Protein AF-A0A1A3HWV5-F1 (afdb_monomer_lite)

Sequence (90 aa):
MNFSGFNSSPGANQVEVRVGDSPTEIFSGSTPTVVAHNDPGNAPTSLLQPYGGYILPGSTLNDLNLFVSQWNTTLNVPYDVQQVHVNPGQ

Radius of gyration: 13.29 Å; chains: 1; bounding box: 31×23×35 Å

Foldseek 3Di:
DKDWDWDDPVVQQFTWIFIDPDPVCSVVDDDTDTQAGQAPDDPNRHAHSKDDKDFDPPADLQWTWIKIKHDHVVVRDDIDIDITIDNRVD

Secondary structure (DSSP, 8-state):
--EEEEE--TT--EEEEEEESSTTTTTTSSPPEEEEEESSS-STTEESSEEEEEEPTT-BTTBEEEEEEE--TTTTPPPEEEEEEE-TT-

pLDDT: mean 82.68, std 13.02, range [44.66, 94.31]

Structure (mmCIF, N/CA/C/O backbone):
data_AF-A0A1A3HWV5-F1
#
_entry.id   AF-A0A1A3HWV5-F1
#
loop_
_atom_site.group_PDB
_atom_site.id
_atom_site.type_symbol
_atom_site.label_atom_id
_atom_site.label_alt_id
_atom_site.label_comp_id
_atom_site.label_asym_id
_atom_site.label_entity_id
_atom_site.label_seq_id
_atom_site.pdbx_PDB_ins_code
_atom_site.Cartn_x
_atom_site.Cartn_y
_atom_site.Cartn_z
_atom_site.occupancy
_atom_site.B_iso_or_equiv
_atom_site.auth_seq_id
_atom_site.auth_comp_id
_atom_site.auth_asym_id
_atom_site.auth_atom_id
_atom_site.pdbx_PDB_model_num
ATOM 1 N N . MET A 1 1 ? -16.566 3.009 13.555 1.00 44.66 1 MET A N 1
ATOM 2 C CA . MET A 1 1 ? -16.276 3.014 12.105 1.00 44.66 1 MET A CA 1
ATOM 3 C C . MET A 1 1 ? -14.775 3.114 12.008 1.00 44.66 1 MET A C 1
ATOM 5 O O . MET A 1 1 ? -14.245 4.063 12.561 1.00 44.66 1 MET A O 1
ATOM 9 N N . ASN A 1 2 ? -14.109 2.132 11.412 1.00 45.97 2 ASN A N 1
ATOM 10 C CA . ASN A 1 2 ? -12.651 2.115 11.354 1.00 45.97 2 ASN A CA 1
ATOM 11 C C . ASN A 1 2 ? -12.207 2.687 10.012 1.00 45.97 2 ASN A C 1
ATOM 13 O O . ASN A 1 2 ? -12.820 2.404 8.982 1.00 45.97 2 ASN A O 1
ATOM 17 N N . PHE A 1 3 ? -11.167 3.512 10.044 1.00 47.66 3 PHE A N 1
ATOM 18 C CA . PHE A 1 3 ? -10.664 4.226 8.875 1.00 47.66 3 PHE A CA 1
ATOM 19 C C . PHE A 1 3 ? -9.318 3.647 8.440 1.00 47.66 3 PHE A C 1
ATOM 21 O O . PHE A 1 3 ? -8.503 3.282 9.287 1.00 47.66 3 PHE A O 1
ATOM 28 N N . SER A 1 4 ? -9.092 3.5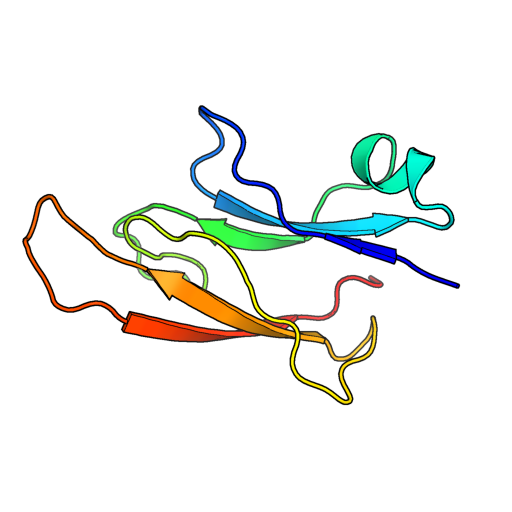83 7.125 1.00 56.00 4 SER A N 1
ATOM 29 C CA . SER A 1 4 ? -7.843 3.117 6.513 1.00 56.00 4 SER A CA 1
ATOM 30 C C . SER A 1 4 ? -7.327 4.113 5.477 1.00 56.00 4 SER A C 1
ATOM 32 O O . SER A 1 4 ? -8.120 4.679 4.723 1.00 56.00 4 SER A O 1
ATOM 34 N N . GLY A 1 5 ? -6.008 4.298 5.401 1.00 57.47 5 GLY A N 1
ATOM 35 C CA . GLY A 1 5 ? -5.366 5.201 4.444 1.00 57.47 5 GLY A CA 1
ATOM 36 C C . GLY A 1 5 ? -3.940 4.777 4.096 1.00 57.47 5 GLY A C 1
ATOM 37 O O . GLY A 1 5 ? -3.334 3.994 4.828 1.00 57.47 5 GLY A O 1
ATOM 38 N N . PHE A 1 6 ? -3.432 5.309 2.982 1.00 61.97 6 PHE A N 1
ATOM 39 C CA . PHE A 1 6 ? -2.079 5.068 2.478 1.00 61.97 6 PHE A CA 1
ATOM 40 C C . PHE A 1 6 ? -1.181 6.275 2.726 1.00 61.97 6 PHE A C 1
ATOM 42 O O . PHE A 1 6 ? -1.621 7.418 2.599 1.00 61.97 6 PHE A O 1
ATOM 49 N N . ASN A 1 7 ? 0.089 6.021 3.023 1.00 59.44 7 ASN A N 1
ATOM 50 C CA . ASN A 1 7 ? 1.119 7.048 3.093 1.00 59.44 7 ASN A CA 1
ATOM 51 C C . ASN A 1 7 ? 2.350 6.618 2.286 1.00 59.44 7 ASN A C 1
ATOM 53 O O . ASN A 1 7 ? 2.687 5.439 2.252 1.00 59.44 7 ASN A O 1
ATOM 57 N N . SER A 1 8 ? 3.008 7.598 1.671 1.00 55.19 8 SER A N 1
ATOM 58 C CA . SER A 1 8 ? 4.346 7.511 1.090 1.00 55.19 8 SER A CA 1
ATOM 59 C C . SER A 1 8 ? 5.145 8.666 1.694 1.00 55.19 8 SER A C 1
ATOM 61 O O . SER A 1 8 ? 5.252 9.737 1.090 1.00 55.19 8 SER A O 1
ATOM 63 N N . SER A 1 9 ? 5.650 8.501 2.920 1.00 52.81 9 SER A N 1
ATOM 64 C CA . SER A 1 9 ? 6.483 9.539 3.538 1.00 52.81 9 SER A CA 1
ATOM 65 C C . SER A 1 9 ? 7.795 9.672 2.755 1.00 52.81 9 SER A C 1
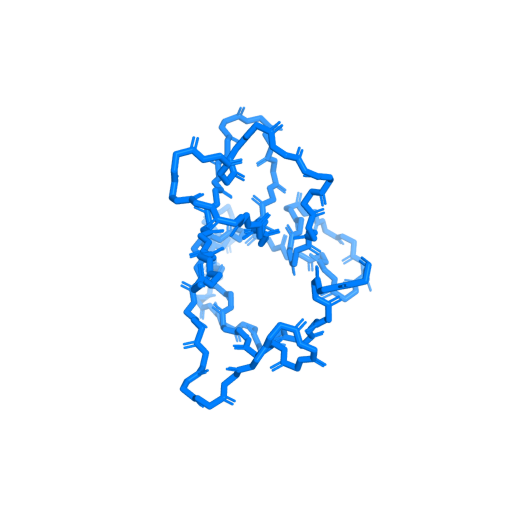ATOM 67 O O . SER A 1 9 ? 8.443 8.659 2.496 1.00 52.81 9 SER A O 1
ATOM 69 N N . PRO A 1 10 ? 8.264 10.887 2.430 1.00 45.44 10 PRO A N 1
ATOM 70 C CA . PRO A 1 10 ? 9.612 11.081 1.904 1.00 45.44 10 PRO A CA 1
ATOM 71 C C . PRO A 1 10 ? 10.650 10.439 2.842 1.00 45.44 10 PRO A C 1
ATOM 73 O O . PRO A 1 10 ? 10.714 10.776 4.022 1.00 45.44 10 PRO A O 1
ATOM 76 N N . GLY A 1 11 ? 11.426 9.475 2.336 1.00 50.59 11 GLY A N 1
ATOM 77 C CA . GLY A 1 11 ? 12.389 8.686 3.118 1.00 50.59 11 GLY A CA 1
ATOM 78 C C . GLY A 1 11 ? 11.845 7.368 3.690 1.00 50.59 11 GLY A C 1
ATOM 79 O O . GLY A 1 11 ? 12.633 6.457 3.933 1.00 50.59 11 GLY A O 1
ATOM 80 N N . ALA A 1 12 ? 10.522 7.214 3.822 1.00 60.19 12 ALA A N 1
ATOM 81 C CA . ALA A 1 12 ? 9.884 5.916 4.026 1.00 60.19 12 ALA A CA 1
ATOM 82 C C . ALA A 1 12 ? 9.518 5.363 2.648 1.00 60.19 12 ALA A C 1
ATOM 84 O O . ALA A 1 12 ? 8.475 5.644 2.068 1.00 60.19 12 ALA A O 1
ATOM 85 N N . ASN A 1 13 ? 10.461 4.614 2.106 1.00 78.75 13 ASN A N 1
ATOM 86 C CA . ASN A 1 13 ? 10.408 3.908 0.840 1.00 78.75 13 ASN A CA 1
ATOM 87 C C . ASN A 1 13 ? 9.370 2.767 0.885 1.00 78.75 13 ASN A C 1
ATOM 89 O O . ASN A 1 13 ? 9.737 1.615 0.715 1.00 78.75 13 ASN A O 1
ATOM 93 N N . GLN A 1 14 ? 8.104 3.040 1.210 1.00 87.56 14 GLN A N 1
ATOM 94 C CA . GLN A 1 14 ? 7.097 2.009 1.464 1.00 87.56 14 GLN A CA 1
ATOM 95 C C . GLN A 1 14 ? 5.655 2.510 1.339 1.00 87.56 14 GLN A C 1
ATOM 97 O O . GLN A 1 14 ? 5.383 3.700 1.477 1.00 87.56 14 GLN A O 1
ATOM 102 N N . VAL A 1 15 ? 4.735 1.569 1.124 1.00 88.56 15 VAL A N 1
ATOM 103 C CA . VAL A 1 15 ? 3.285 1.764 1.200 1.00 88.56 15 VAL A CA 1
ATOM 104 C C . VAL A 1 15 ? 2.776 1.107 2.475 1.00 88.56 15 VAL A C 1
ATOM 106 O O . VAL A 1 15 ? 3.035 -0.067 2.741 1.00 88.56 15 VAL A O 1
ATOM 109 N N . GLU A 1 16 ? 2.026 1.874 3.257 1.00 89.00 16 GLU A N 1
ATOM 110 C CA . GLU A 1 16 ? 1.500 1.463 4.556 1.00 89.00 16 GLU A CA 1
ATOM 111 C C . GLU A 1 16 ? -0.022 1.426 4.559 1.00 89.00 16 GLU A C 1
ATOM 113 O O . GLU A 1 16 ? -0.672 2.291 3.975 1.00 89.00 16 GLU A O 1
ATOM 118 N N . VAL A 1 17 ? -0.572 0.475 5.308 1.00 88.50 17 VAL A N 1
ATOM 119 C CA . VAL A 1 17 ? -1.950 0.499 5.787 1.00 88.50 17 VAL A CA 1
ATOM 120 C C . VAL A 1 17 ? -1.929 0.884 7.259 1.00 88.50 17 VAL A C 1
ATOM 122 O O . VAL A 1 17 ? -1.230 0.280 8.075 1.00 88.50 17 VAL A O 1
ATOM 125 N N . ARG A 1 18 ? -2.724 1.894 7.599 1.00 88.38 18 ARG A N 1
ATOM 126 C CA . ARG A 1 18 ? -2.939 2.348 8.975 1.00 88.38 18 ARG A CA 1
ATOM 127 C C . ARG A 1 18 ? -4.397 2.179 9.347 1.00 88.38 18 ARG A C 1
ATOM 129 O O . ARG A 1 18 ? -5.265 2.385 8.504 1.00 88.38 18 ARG A O 1
ATOM 136 N N . VAL A 1 19 ? -4.645 1.822 10.599 1.00 87.00 19 VAL A N 1
ATOM 137 C CA . VAL A 1 19 ? -5.985 1.637 11.155 1.00 87.00 19 VAL A CA 1
ATOM 138 C C . VAL A 1 19 ? -6.099 2.503 12.400 1.00 87.00 19 VAL A C 1
ATOM 140 O O . VAL A 1 19 ? -5.187 2.536 13.222 1.00 87.00 19 VAL A O 1
ATOM 143 N N . GLY A 1 20 ? -7.216 3.211 12.528 1.00 87.50 20 GLY A N 1
ATOM 144 C CA . GLY A 1 20 ? -7.540 3.993 13.715 1.00 87.50 20 GLY A CA 1
ATOM 145 C C . GLY A 1 20 ? -9.041 4.025 13.976 1.00 87.50 20 GLY A C 1
ATOM 146 O O . GLY A 1 20 ? -9.850 3.780 13.070 1.00 87.50 20 GLY A O 1
ATOM 147 N N . ASP A 1 21 ? -9.395 4.348 15.217 1.00 87.44 21 ASP A N 1
ATOM 148 C CA . ASP A 1 21 ? -10.787 4.455 15.668 1.00 87.44 21 ASP A CA 1
ATOM 149 C C . ASP A 1 21 ? -11.452 5.761 15.208 1.00 87.44 21 ASP A C 1
ATOM 151 O O . ASP A 1 21 ? -12.678 5.835 15.080 1.00 87.44 21 ASP A O 1
ATOM 155 N N . SER A 1 22 ? -10.648 6.781 14.892 1.00 86.25 22 SER A N 1
ATOM 156 C CA . SER A 1 22 ? -11.101 8.040 14.307 1.00 86.25 22 SER A CA 1
ATOM 157 C C . SER A 1 22 ? -10.179 8.511 13.168 1.00 86.25 22 SER A C 1
ATOM 159 O O . SER A 1 22 ? -8.987 8.183 13.155 1.00 86.25 22 SER A O 1
ATOM 161 N N . PRO A 1 23 ? -10.685 9.309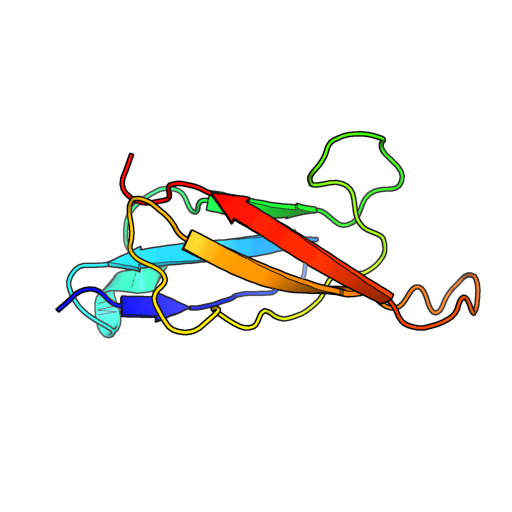 12.202 1.00 83.75 23 PRO A N 1
ATOM 162 C CA . PRO A 1 23 ? -9.876 9.792 11.078 1.00 83.75 23 PRO A CA 1
ATOM 163 C C . PRO A 1 23 ? -8.678 10.639 11.514 1.00 83.75 23 PRO A C 1
ATOM 165 O O . PRO A 1 23 ? -7.656 10.667 10.836 1.00 83.75 23 PRO A O 1
ATOM 168 N N . THR A 1 24 ? -8.804 11.337 12.643 1.00 87.62 24 THR A N 1
ATOM 169 C CA . THR A 1 24 ? -7.760 12.210 13.189 1.00 87.62 24 THR A CA 1
ATOM 170 C C . THR A 1 24 ? -6.661 11.445 13.918 1.00 87.62 24 THR A C 1
ATOM 172 O O . THR A 1 24 ? -5.589 12.001 14.127 1.00 87.62 24 THR A O 1
ATOM 175 N N . GLU A 1 25 ? -6.897 10.182 14.280 1.00 85.00 25 GLU A N 1
ATOM 176 C CA . GLU A 1 25 ? -5.957 9.374 15.066 1.00 85.00 25 GLU A CA 1
ATOM 177 C C . GLU A 1 25 ? -5.187 8.337 14.232 1.00 85.00 25 GLU A C 1
ATOM 179 O O . GLU A 1 25 ? -4.274 7.682 14.733 1.00 85.00 25 GLU A O 1
ATOM 184 N N . ILE A 1 26 ? -5.498 8.203 12.938 1.00 82.88 26 ILE A N 1
ATOM 185 C CA . ILE A 1 26 ? -4.912 7.180 12.051 1.00 82.88 26 ILE A CA 1
ATOM 186 C C . ILE A 1 26 ? -3.378 7.280 11.910 1.00 82.88 26 ILE A C 1
ATOM 188 O O . ILE A 1 26 ? -2.708 6.303 11.574 1.00 82.88 26 ILE A O 1
ATOM 192 N N . PHE A 1 27 ? -2.801 8.450 12.199 1.00 82.56 27 PHE A N 1
ATOM 193 C CA . PHE A 1 27 ? -1.352 8.676 12.193 1.00 82.56 27 PHE A CA 1
ATOM 194 C C . PHE A 1 27 ? -0.729 8.787 13.592 1.00 82.56 27 PHE A C 1
ATOM 196 O O . PHE A 1 27 ? 0.494 8.818 13.694 1.00 82.56 27 PHE A O 1
ATOM 203 N N . SER A 1 28 ? -1.535 8.833 14.656 1.00 81.75 28 SER A N 1
ATOM 204 C CA . SER A 1 28 ? -1.066 8.910 16.049 1.00 81.75 28 SER A CA 1
ATOM 205 C C . SER A 1 28 ? -1.082 7.563 16.778 1.00 81.75 28 SER A C 1
ATOM 207 O O . SER A 1 28 ? -0.639 7.493 17.921 1.00 81.75 28 SER A O 1
ATOM 209 N N . GLY A 1 29 ? -1.630 6.521 16.145 1.00 69.06 29 GLY A N 1
ATOM 210 C CA . GLY A 1 29 ? -1.813 5.189 16.719 1.00 69.06 29 GLY A CA 1
ATOM 211 C C . GLY A 1 29 ? -0.701 4.177 16.409 1.00 69.06 29 GLY A C 1
ATOM 212 O O . GLY A 1 29 ? 0.477 4.515 16.299 1.00 69.06 29 GLY A O 1
ATOM 213 N N . SER A 1 30 ? -1.124 2.915 16.309 1.00 71.00 30 SER A N 1
ATOM 214 C CA . SER A 1 30 ? -0.345 1.675 16.193 1.00 71.00 30 SER A CA 1
ATOM 215 C C . SER A 1 30 ? 0.688 1.644 15.059 1.00 71.00 30 SER A C 1
ATOM 217 O O . SER A 1 30 ? 0.617 2.400 14.088 1.00 71.00 30 SER A O 1
ATOM 219 N N . THR A 1 31 ? 1.631 0.699 15.154 1.00 83.81 31 THR A N 1
ATOM 220 C CA . THR A 1 31 ? 2.564 0.370 14.067 1.00 83.81 31 THR A CA 1
ATOM 221 C C . THR A 1 31 ? 1.786 0.037 12.786 1.00 83.81 31 THR A C 1
ATOM 223 O O . THR A 1 31 ? 0.894 -0.809 12.834 1.00 83.81 31 THR A O 1
ATOM 226 N N . PRO A 1 32 ? 2.088 0.682 11.644 1.00 87.06 32 PRO A N 1
ATOM 227 C CA . PRO A 1 32 ? 1.405 0.397 10.387 1.00 87.06 32 PRO A CA 1
ATOM 228 C C . PRO A 1 32 ? 1.712 -1.017 9.888 1.00 87.06 32 PRO A C 1
ATOM 230 O O . PRO A 1 32 ? 2.813 -1.534 10.085 1.00 87.06 32 PRO A O 1
ATOM 233 N N . THR A 1 33 ? 0.779 -1.601 9.138 1.00 89.31 33 THR A N 1
ATOM 234 C CA . THR A 1 33 ? 1.076 -2.767 8.304 1.00 89.31 33 THR A CA 1
ATOM 235 C C . THR A 1 33 ? 1.757 -2.282 7.032 1.00 89.31 33 THR A C 1
ATOM 237 O O . THR A 1 33 ? 1.156 -1.547 6.247 1.00 89.31 33 THR A O 1
ATOM 240 N N . VAL A 1 34 ? 3.006 -2.685 6.805 1.00 89.25 34 VAL A N 1
ATOM 241 C CA . VAL A 1 34 ? 3.687 -2.363 5.549 1.00 89.25 34 VAL A CA 1
ATOM 242 C C . VAL A 1 34 ? 3.289 -3.372 4.481 1.00 89.25 34 VAL A C 1
ATOM 244 O O . VAL A 1 34 ? 3.485 -4.573 4.653 1.00 89.25 34 VAL A O 1
ATOM 247 N N . VAL A 1 35 ? 2.714 -2.881 3.386 1.00 91.00 35 VAL A N 1
ATOM 248 C CA . VAL A 1 35 ? 2.203 -3.716 2.287 1.00 91.00 35 VAL A CA 1
ATOM 249 C C . VAL A 1 35 ? 3.120 -3.715 1.068 1.00 91.00 35 VAL A C 1
ATOM 251 O O . VAL A 1 35 ? 3.019 -4.609 0.236 1.00 91.00 35 VAL A O 1
ATOM 254 N N . ALA A 1 36 ? 4.036 -2.750 0.977 1.00 91.38 36 ALA A N 1
ATOM 255 C CA . ALA A 1 36 ? 5.125 -2.763 0.010 1.00 91.38 36 ALA A CA 1
ATOM 256 C C . ALA A 1 36 ? 6.313 -1.937 0.510 1.00 91.38 36 ALA A C 1
ATOM 258 O O . ALA A 1 36 ? 6.107 -0.888 1.111 1.00 91.38 36 ALA A O 1
ATOM 259 N N . HIS A 1 37 ? 7.532 -2.362 0.203 1.00 89.56 37 HIS A N 1
ATOM 260 C CA . HIS A 1 37 ? 8.783 -1.640 0.402 1.00 89.56 37 HIS A CA 1
ATOM 261 C C . HIS A 1 37 ? 9.479 -1.452 -0.949 1.00 89.56 37 HIS A C 1
ATOM 263 O O . HIS A 1 37 ? 9.409 -2.314 -1.816 1.00 89.56 37 HIS A O 1
ATOM 269 N N . ASN A 1 38 ? 10.123 -0.302 -1.138 1.00 88.75 38 ASN A N 1
ATOM 270 C CA . ASN A 1 38 ? 10.915 0.021 -2.313 1.00 88.75 38 ASN A CA 1
ATOM 271 C C . ASN A 1 38 ? 12.305 -0.605 -2.183 1.00 88.75 38 ASN A C 1
ATOM 273 O O . ASN A 1 38 ? 13.240 0.047 -1.706 1.00 88.75 38 ASN A O 1
ATOM 277 N N . ASP A 1 39 ? 12.435 -1.859 -2.592 1.00 87.56 39 ASP A N 1
ATOM 278 C CA . ASP A 1 39 ? 13.697 -2.585 -2.561 1.00 87.56 39 ASP A CA 1
ATOM 279 C C . ASP A 1 39 ? 13.746 -3.684 -3.638 1.00 87.56 39 ASP A C 1
ATOM 281 O O . ASP A 1 39 ? 12.709 -4.194 -4.061 1.00 87.56 39 ASP A O 1
ATOM 285 N N . PRO A 1 40 ? 14.948 -4.058 -4.114 1.00 85.44 40 PRO A N 1
ATOM 286 C CA . PRO A 1 40 ? 15.121 -5.103 -5.123 1.00 85.44 40 PRO A CA 1
ATOM 287 C C . PRO A 1 40 ? 15.097 -6.521 -4.527 1.00 85.44 40 PRO A C 1
ATOM 289 O O . PRO A 1 40 ? 15.584 -7.456 -5.165 1.00 85.44 40 PRO A O 1
ATOM 292 N N . GLY A 1 41 ? 14.640 -6.681 -3.284 1.00 87.44 41 GLY A N 1
ATOM 293 C CA . GLY A 1 41 ? 14.585 -7.958 -2.596 1.00 87.44 41 GLY A CA 1
ATOM 294 C C . GLY A 1 41 ? 13.566 -8.918 -3.205 1.00 87.44 41 GLY A C 1
ATOM 295 O O . GLY A 1 41 ? 12.947 -8.673 -4.237 1.00 87.44 41 GLY A O 1
ATOM 296 N N . ASN A 1 42 ? 13.415 -10.060 -2.547 1.00 86.31 42 ASN A N 1
ATOM 297 C CA . ASN A 1 42 ? 12.508 -11.131 -2.950 1.00 86.31 42 ASN A CA 1
ATOM 298 C C . ASN A 1 42 ? 11.418 -11.400 -1.905 1.00 86.31 42 ASN A C 1
ATOM 300 O O . ASN A 1 42 ? 10.753 -12.436 -1.969 1.00 86.31 42 ASN A O 1
ATOM 304 N N . ALA A 1 43 ? 11.260 -10.510 -0.922 1.00 87.94 43 ALA A N 1
ATOM 305 C CA . ALA A 1 43 ? 10.147 -10.615 0.002 1.00 87.94 43 ALA A CA 1
ATOM 306 C C . ALA A 1 43 ? 8.838 -10.353 -0.763 1.00 87.94 43 ALA A C 1
ATOM 308 O O . ALA A 1 43 ? 8.841 -9.587 -1.726 1.00 87.94 43 ALA A O 1
ATOM 309 N N . PRO A 1 44 ? 7.699 -10.913 -0.324 1.00 84.81 44 PRO A N 1
ATOM 310 C CA . PRO A 1 44 ? 6.402 -10.615 -0.936 1.00 84.81 44 PRO A CA 1
ATOM 311 C C . PRO A 1 44 ? 6.053 -9.119 -0.972 1.00 84.81 44 PRO A C 1
ATOM 313 O O . PRO A 1 44 ? 5.231 -8.700 -1.778 1.00 84.81 44 PRO A O 1
ATOM 316 N N . THR A 1 45 ? 6.667 -8.317 -0.099 1.00 87.69 45 THR A N 1
ATOM 317 C CA . THR A 1 45 ? 6.495 -6.864 -0.027 1.00 87.69 45 THR A CA 1
ATOM 318 C C . THR A 1 45 ? 7.549 -6.078 -0.815 1.00 87.69 45 THR A C 1
ATOM 320 O O . THR A 1 45 ? 7.407 -4.866 -0.922 1.00 87.69 45 THR A O 1
ATOM 323 N N . SER A 1 46 ? 8.583 -6.710 -1.378 1.00 89.81 46 SER A N 1
ATOM 324 C CA . SER A 1 46 ? 9.637 -6.032 -2.147 1.00 89.81 46 SER A CA 1
ATOM 325 C C . SER A 1 46 ? 9.121 -5.630 -3.532 1.00 89.81 46 SER A C 1
ATOM 327 O O . SER A 1 46 ? 8.965 -6.478 -4.409 1.00 89.81 46 SER A O 1
ATOM 329 N N . LEU A 1 47 ? 8.866 -4.337 -3.739 1.00 89.25 47 LEU A N 1
ATOM 330 C CA . LEU A 1 47 ? 8.436 -3.743 -5.010 1.00 89.25 47 LEU A CA 1
ATOM 331 C C 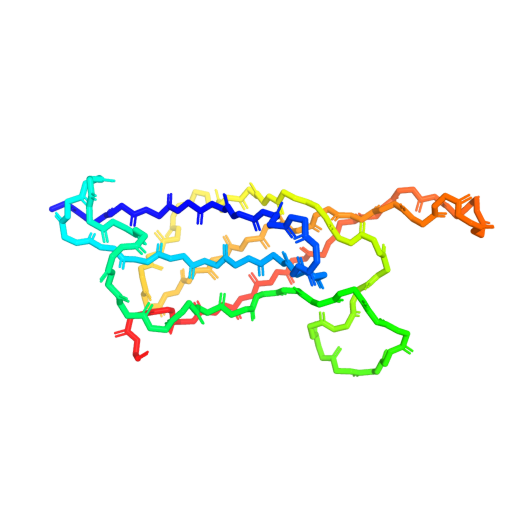. LEU A 1 47 ? 9.398 -2.632 -5.433 1.00 89.25 47 LEU A C 1
ATOM 333 O O . LEU A 1 47 ? 10.088 -2.047 -4.608 1.00 89.25 47 LEU A O 1
ATOM 337 N N . LEU A 1 48 ? 9.437 -2.284 -6.720 1.00 88.19 48 LEU A N 1
ATOM 338 C CA . LEU A 1 48 ? 10.309 -1.206 -7.202 1.00 88.19 48 LEU A CA 1
ATOM 339 C C . LEU A 1 48 ? 9.509 0.066 -7.447 1.00 88.19 48 LEU A C 1
ATOM 341 O O . LEU A 1 48 ? 8.676 0.125 -8.346 1.00 88.19 48 LEU A O 1
ATOM 345 N N . GLN A 1 49 ? 9.817 1.104 -6.673 1.00 88.19 49 GLN A N 1
ATOM 346 C CA . GLN A 1 49 ? 9.093 2.375 -6.655 1.00 88.19 49 GLN A CA 1
ATOM 347 C C . GLN A 1 49 ? 7.570 2.170 -6.488 1.00 88.19 49 GLN A C 1
ATOM 349 O O . GLN A 1 49 ? 6.800 2.619 -7.342 1.00 88.19 49 GLN A O 1
ATOM 354 N N . PRO A 1 50 ? 7.115 1.470 -5.423 1.00 89.31 50 PRO A N 1
ATOM 355 C CA . PRO A 1 50 ? 5.695 1.310 -5.155 1.00 89.31 50 PRO A CA 1
ATOM 356 C C . PRO A 1 50 ? 5.058 2.651 -4.792 1.00 89.31 50 PRO A C 1
ATOM 358 O O . PRO A 1 50 ? 5.663 3.481 -4.109 1.00 89.31 50 PRO A O 1
ATOM 361 N N . TYR A 1 51 ? 3.815 2.850 -5.214 1.00 85.06 51 TYR A N 1
ATOM 362 C CA . TYR A 1 51 ? 3.025 4.012 -4.841 1.00 85.06 51 TYR A CA 1
ATOM 363 C C . TYR A 1 51 ? 1.531 3.705 -4.796 1.00 85.06 51 TYR A C 1
ATOM 365 O O . TYR A 1 51 ? 0.987 2.942 -5.595 1.00 85.06 51 TYR A O 1
ATOM 373 N N . GLY A 1 52 ? 0.860 4.382 -3.864 1.00 79.31 52 GLY A N 1
ATOM 374 C CA . GLY A 1 52 ? -0.586 4.329 -3.704 1.00 79.31 52 GLY A CA 1
ATOM 375 C C . GLY A 1 52 ? -1.123 2.954 -3.312 1.00 79.31 52 GLY A C 1
ATOM 376 O O . GLY A 1 52 ? -0.392 1.993 -3.081 1.00 79.31 52 GLY A O 1
ATOM 377 N N . GLY A 1 53 ? -2.445 2.883 -3.240 1.00 85.81 53 GLY A N 1
ATOM 378 C CA . GLY A 1 53 ? -3.158 1.634 -3.076 1.00 85.81 53 GLY A CA 1
ATOM 379 C C . GLY A 1 53 ? -4.647 1.807 -3.350 1.00 85.81 53 GLY A C 1
ATOM 380 O O . GLY A 1 53 ? -5.204 2.890 -3.159 1.00 85.81 53 GLY A O 1
ATOM 381 N N . TYR A 1 54 ? -5.293 0.742 -3.811 1.00 90.50 54 TYR A N 1
ATOM 382 C CA . TYR A 1 54 ? -6.745 0.657 -3.935 1.00 90.50 54 TYR A CA 1
ATOM 383 C C . TYR A 1 54 ? -7.248 -0.502 -3.086 1.00 90.50 54 TYR A C 1
ATOM 385 O O . TYR A 1 54 ? -6.833 -1.640 -3.291 1.00 90.50 54 TYR A O 1
ATOM 393 N N . ILE A 1 55 ? -8.135 -0.215 -2.136 1.00 92.44 55 ILE A N 1
ATOM 394 C CA . ILE A 1 55 ? -8.771 -1.246 -1.313 1.00 92.44 55 ILE A CA 1
ATOM 395 C C . ILE A 1 55 ? -9.892 -1.882 -2.127 1.00 92.44 55 ILE A C 1
ATOM 397 O O . ILE A 1 55 ? -10.813 -1.193 -2.571 1.00 92.44 55 ILE A O 1
ATOM 401 N N . LEU A 1 56 ? -9.820 -3.198 -2.309 1.00 94.25 56 LEU A N 1
ATOM 402 C CA . LEU A 1 56 ? -10.817 -3.950 -3.053 1.00 94.25 56 LEU A CA 1
ATOM 403 C C . LEU A 1 56 ? -12.167 -3.923 -2.306 1.00 94.25 56 LEU A C 1
ATOM 405 O O . LEU A 1 56 ? -12.196 -4.210 -1.101 1.00 94.25 56 LEU A O 1
ATOM 409 N N . PRO A 1 57 ? -13.291 -3.625 -2.989 1.00 94.19 57 PRO A N 1
ATOM 410 C CA . PRO A 1 57 ? -14.620 -3.714 -2.397 1.00 94.19 57 PRO A CA 1
ATOM 411 C C . PRO A 1 57 ? -14.875 -5.087 -1.769 1.00 94.19 57 PRO A C 1
ATOM 413 O O . PRO A 1 57 ? -14.548 -6.116 -2.353 1.00 94.19 57 PRO A O 1
ATOM 416 N N . GLY A 1 58 ? -15.475 -5.093 -0.578 1.00 94.31 58 GLY A N 1
ATOM 417 C CA . GLY A 1 58 ? -15.713 -6.313 0.203 1.00 94.31 58 GLY A CA 1
ATOM 418 C C . GLY A 1 58 ? -14.602 -6.665 1.197 1.00 94.31 58 GLY A C 1
ATOM 419 O O . GLY A 1 58 ? -14.814 -7.537 2.032 1.00 94.31 58 GLY A O 1
ATOM 420 N N . SER A 1 59 ? -13.463 -5.964 1.165 1.00 93.69 59 SER A N 1
ATOM 421 C CA . SER A 1 59 ? -12.404 -6.122 2.167 1.00 93.69 59 SER A CA 1
ATOM 422 C C . SER A 1 59 ? -12.867 -5.771 3.584 1.00 93.69 59 SER A C 1
ATOM 424 O O . SER A 1 59 ? -13.711 -4.895 3.788 1.00 93.69 59 SER A O 1
ATOM 426 N N . THR A 1 60 ? -12.240 -6.399 4.577 1.00 92.50 60 THR A N 1
ATOM 427 C CA . THR A 1 60 ? -12.415 -6.088 6.004 1.00 92.50 60 THR A CA 1
ATOM 428 C C . THR A 1 60 ? -11.056 -5.880 6.676 1.00 92.50 60 THR A C 1
ATOM 430 O O . THR A 1 60 ? -10.019 -6.136 6.074 1.00 92.50 60 THR A O 1
ATOM 433 N N . LEU A 1 61 ? -11.021 -5.453 7.944 1.00 89.69 61 LEU A N 1
ATOM 434 C CA . LEU A 1 61 ? -9.753 -5.352 8.688 1.00 89.69 61 LEU A CA 1
ATOM 435 C C . LEU A 1 61 ? -9.086 -6.710 8.975 1.00 89.69 61 LEU A C 1
ATOM 437 O O . LEU A 1 61 ? -7.898 -6.746 9.277 1.00 89.69 61 LEU A O 1
ATOM 441 N N . ASN A 1 62 ? -9.835 -7.812 8.881 1.00 91.44 62 ASN A N 1
ATOM 442 C CA . ASN A 1 62 ? -9.319 -9.174 9.055 1.00 91.44 62 ASN A CA 1
ATOM 443 C C . ASN A 1 62 ? -9.058 -9.881 7.717 1.00 91.44 62 ASN A C 1
ATOM 445 O O . ASN A 1 62 ? -8.716 -11.057 7.724 1.00 91.44 62 ASN A O 1
ATOM 449 N N . ASP A 1 63 ? -9.324 -9.205 6.599 1.00 92.31 63 ASP A N 1
ATOM 450 C CA . ASP A 1 63 ? -9.224 -9.736 5.240 1.00 92.31 63 ASP A CA 1
ATOM 451 C C . ASP A 1 63 ? -9.131 -8.549 4.270 1.00 92.31 63 ASP A C 1
ATOM 453 O O . ASP A 1 63 ? -10.100 -8.178 3.593 1.00 92.31 63 ASP A O 1
ATOM 457 N N . LEU A 1 64 ? -7.994 -7.851 4.307 1.00 92.38 64 LEU A N 1
ATOM 458 C CA . LEU A 1 64 ? -7.785 -6.647 3.517 1.00 92.38 64 LEU A CA 1
ATOM 459 C C . LEU A 1 64 ? -7.098 -7.007 2.203 1.00 92.38 64 LEU A C 1
ATOM 461 O O . LEU A 1 64 ? -5.935 -7.408 2.185 1.00 92.38 64 LEU A O 1
ATOM 465 N N . ASN A 1 65 ? -7.822 -6.825 1.101 1.00 93.75 65 ASN A N 1
ATOM 466 C CA . ASN A 1 65 ? -7.328 -7.039 -0.251 1.00 93.75 65 ASN A CA 1
ATOM 467 C C . ASN A 1 65 ? -7.038 -5.681 -0.891 1.00 93.75 65 ASN A C 1
ATOM 469 O O . ASN A 1 65 ? -7.910 -4.811 -0.950 1.00 93.75 65 ASN A O 1
ATOM 473 N N . LEU A 1 66 ? -5.809 -5.486 -1.359 1.00 91.50 66 LEU A N 1
ATOM 474 C CA . LEU A 1 66 ? -5.343 -4.216 -1.904 1.00 91.50 66 LEU A CA 1
ATOM 475 C C . LEU A 1 66 ? -4.664 -4.421 -3.249 1.00 91.50 66 LEU A C 1
ATOM 477 O O . LEU A 1 66 ? -3.978 -5.414 -3.452 1.00 91.50 66 LEU A O 1
ATOM 481 N N . PHE A 1 67 ? -4.777 -3.439 -4.131 1.00 92.88 67 PHE A N 1
ATOM 482 C CA . PHE A 1 67 ? -3.896 -3.310 -5.284 1.00 92.88 67 PHE A CA 1
ATOM 483 C C . PHE A 1 67 ? -2.857 -2.231 -5.006 1.00 92.88 67 PHE A C 1
ATOM 485 O O . PHE A 1 67 ? -3.233 -1.089 -4.744 1.00 92.88 67 PHE A O 1
ATOM 492 N N . VAL A 1 68 ? -1.574 -2.578 -5.077 1.00 91.94 68 VAL A N 1
ATOM 493 C CA . VAL A 1 68 ? -0.445 -1.647 -4.950 1.00 91.94 68 VAL A CA 1
ATOM 494 C C . VAL A 1 68 ? 0.166 -1.440 -6.327 1.00 91.94 68 VAL A C 1
ATOM 496 O O . VAL A 1 68 ? 0.439 -2.400 -7.043 1.00 91.94 68 VAL A O 1
ATOM 499 N N . SER A 1 69 ? 0.346 -0.181 -6.713 1.00 89.75 69 SER A N 1
ATOM 500 C CA . SER A 1 69 ? 0.880 0.178 -8.027 1.00 89.75 69 SER A CA 1
ATOM 501 C C . SER A 1 69 ? 2.391 0.359 -7.963 1.00 89.75 69 SER A C 1
ATOM 503 O O . SER A 1 69 ? 2.917 0.786 -6.936 1.00 89.75 69 SER A O 1
ATOM 505 N N . GLN A 1 70 ? 3.092 0.074 -9.058 1.00 88.75 70 GLN A N 1
ATOM 506 C CA . GLN A 1 70 ? 4.524 0.323 -9.170 1.00 88.75 70 GLN A CA 1
ATOM 507 C C . GLN A 1 70 ? 4.908 0.834 -10.557 1.00 88.75 70 GLN A C 1
ATOM 509 O O . GLN A 1 70 ? 4.326 0.451 -11.575 1.00 88.75 70 GLN A O 1
ATOM 514 N N . TRP A 1 71 ? 5.939 1.676 -10.600 1.00 87.75 71 TRP A N 1
ATOM 515 C CA . TRP A 1 71 ? 6.565 2.073 -11.854 1.00 87.75 71 TRP A CA 1
ATOM 516 C C . TRP A 1 71 ? 8.036 2.405 -11.639 1.00 87.75 71 TRP A C 1
ATOM 518 O O . TRP A 1 71 ? 8.377 3.479 -11.146 1.00 87.75 71 TRP A O 1
ATOM 528 N N . ASN A 1 72 ? 8.914 1.484 -12.049 1.00 85.44 72 ASN A N 1
ATOM 529 C CA . ASN A 1 72 ? 10.349 1.718 -12.001 1.00 85.44 72 ASN A CA 1
ATOM 530 C C . ASN A 1 72 ? 10.819 2.505 -13.234 1.00 85.44 72 ASN A C 1
ATOM 532 O O . ASN A 1 72 ? 11.114 1.956 -14.299 1.00 85.44 72 ASN A O 1
ATOM 536 N N . THR A 1 73 ? 10.925 3.814 -13.049 1.00 84.81 73 THR A N 1
ATOM 537 C CA . THR A 1 73 ? 11.364 4.778 -14.064 1.00 84.81 73 THR A CA 1
ATOM 538 C C . THR A 1 73 ? 12.861 4.697 -14.362 1.00 84.81 73 THR A C 1
ATOM 540 O O . THR A 1 73 ? 13.275 5.034 -15.468 1.00 84.81 73 THR A O 1
ATOM 543 N N . THR A 1 74 ? 13.682 4.196 -13.431 1.00 86.06 74 THR A N 1
ATOM 544 C CA . THR A 1 74 ? 15.128 3.997 -13.646 1.00 86.06 74 THR A CA 1
ATOM 545 C C . THR A 1 74 ? 15.404 2.917 -14.687 1.00 86.06 74 THR A C 1
ATOM 547 O O . THR A 1 74 ? 16.319 3.057 -15.493 1.00 86.0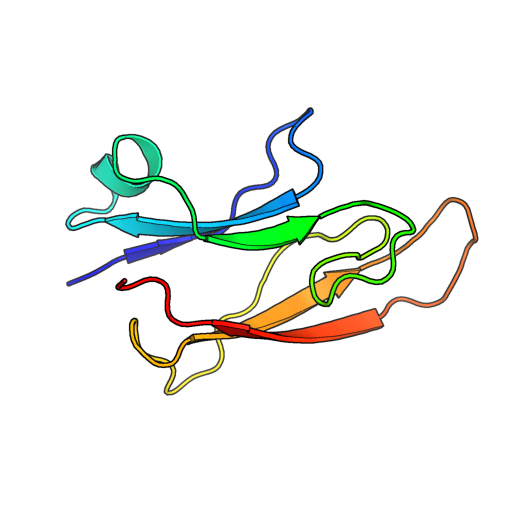6 74 THR A O 1
ATOM 550 N N . LEU A 1 75 ? 14.605 1.849 -14.684 1.00 84.50 75 LE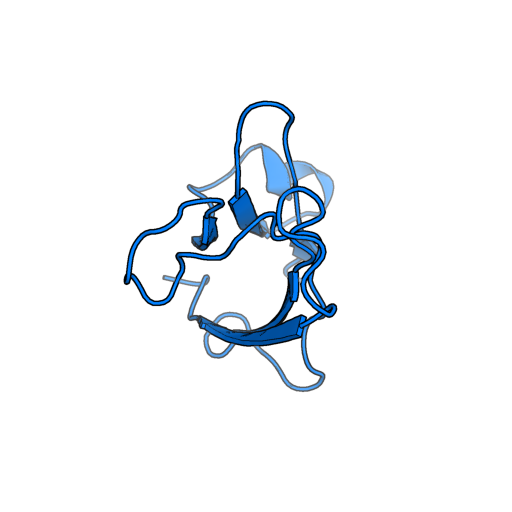U A N 1
ATOM 551 C CA . LEU A 1 75 ? 14.715 0.756 -15.652 1.00 84.50 75 LEU A CA 1
ATOM 552 C C . LEU A 1 75 ? 13.772 0.923 -16.852 1.00 84.50 75 LEU A C 1
ATOM 554 O O . LEU A 1 75 ? 13.805 0.100 -17.764 1.00 84.50 75 LEU A O 1
ATOM 558 N N . ASN A 1 76 ? 12.937 1.972 -16.850 1.00 84.56 76 ASN A N 1
ATOM 559 C CA . ASN A 1 76 ? 11.897 2.229 -17.849 1.00 84.56 76 ASN A CA 1
ATOM 560 C C . ASN A 1 76 ? 11.042 0.983 -18.155 1.00 84.56 76 ASN A C 1
ATOM 562 O O . ASN A 1 76 ? 10.697 0.703 -19.305 1.00 84.56 76 ASN A O 1
ATOM 566 N N . VAL A 1 77 ? 10.745 0.201 -17.116 1.00 83.38 77 VAL A N 1
ATOM 567 C CA . VAL A 1 77 ? 9.889 -0.982 -17.236 1.00 83.38 77 VAL A CA 1
ATOM 568 C C . VAL A 1 77 ? 8.421 -0.561 -17.283 1.00 83.38 77 VAL A C 1
ATOM 570 O O . VAL A 1 77 ? 8.075 0.513 -16.773 1.00 83.38 77 VAL A O 1
ATOM 573 N N . PRO A 1 78 ? 7.543 -1.384 -17.884 1.00 87.75 78 PRO A N 1
ATOM 574 C CA . PRO A 1 78 ? 6.113 -1.139 -17.845 1.00 87.75 78 PRO A CA 1
ATOM 575 C C . PRO A 1 78 ? 5.598 -0.970 -16.417 1.00 87.75 78 PRO A C 1
ATOM 577 O O . PRO A 1 78 ? 6.103 -1.574 -15.470 1.00 87.75 78 PRO A O 1
ATOM 580 N N . TYR A 1 79 ? 4.565 -0.147 -16.303 1.00 87.62 79 TYR A N 1
ATOM 581 C CA . TYR A 1 79 ? 3.741 -0.061 -15.110 1.00 87.62 79 TYR A CA 1
ATOM 582 C C . TYR A 1 79 ? 3.161 -1.432 -14.750 1.00 87.62 79 TYR A C 1
ATOM 584 O O . TYR A 1 79 ? 2.755 -2.186 -15.639 1.00 87.62 79 TYR A O 1
ATOM 592 N N . ASP A 1 80 ? 3.083 -1.716 -13.454 1.00 89.31 80 ASP A N 1
ATOM 593 C CA . ASP A 1 80 ? 2.569 -2.978 -12.938 1.00 89.31 80 ASP A CA 1
ATOM 594 C C . ASP A 1 80 ? 1.776 -2.775 -11.637 1.00 89.31 80 ASP A C 1
ATOM 596 O O . ASP A 1 80 ? 1.934 -1.770 -10.937 1.00 89.31 80 ASP A O 1
ATOM 600 N N . VAL A 1 81 ? 0.893 -3.725 -11.331 1.00 91.31 81 VAL A N 1
ATOM 601 C CA . VAL A 1 81 ? 0.033 -3.719 -10.145 1.00 91.31 81 VAL A CA 1
ATOM 602 C C . VAL A 1 81 ? 0.096 -5.073 -9.469 1.00 91.31 81 VAL A C 1
ATOM 604 O O . VAL A 1 81 ? -0.147 -6.104 -10.089 1.00 91.31 81 VAL A O 1
ATOM 607 N N . GLN A 1 82 ? 0.331 -5.052 -8.165 1.00 91.00 82 GLN A N 1
ATOM 608 C CA . GLN A 1 82 ? 0.363 -6.243 -7.333 1.00 91.00 82 GLN A CA 1
ATOM 609 C C . GLN A 1 82 ? -0.885 -6.302 -6.460 1.00 91.00 82 GLN A C 1
ATOM 611 O O . GLN A 1 82 ? -1.265 -5.304 -5.844 1.00 91.00 82 GLN A O 1
ATOM 616 N N . GLN A 1 83 ? -1.527 -7.469 -6.399 1.00 92.62 83 GLN A N 1
ATOM 617 C CA . GLN A 1 83 ? -2.550 -7.725 -5.392 1.00 92.62 83 GLN A CA 1
ATOM 618 C C . GLN A 1 83 ? -1.870 -8.167 -4.099 1.00 92.62 83 GLN A C 1
ATOM 620 O O . GLN A 1 83 ? -1.114 -9.134 -4.085 1.00 92.62 83 GLN A O 1
ATOM 625 N N . VAL A 1 84 ? -2.175 -7.473 -3.011 1.00 91.25 84 VAL A N 1
ATOM 626 C CA . VAL A 1 84 ? -1.659 -7.744 -1.675 1.00 91.25 84 VAL A CA 1
ATOM 627 C C . VAL A 1 84 ? -2.822 -8.109 -0.766 1.00 91.25 84 VAL A C 1
ATOM 629 O O . VAL A 1 84 ? -3.885 -7.490 -0.816 1.00 91.25 84 VAL A O 1
ATOM 632 N N . HIS A 1 85 ? -2.612 -9.118 0.071 1.00 93.19 85 HIS A N 1
ATOM 633 C CA . HIS A 1 85 ? -3.587 -9.592 1.045 1.00 93.19 85 HIS A CA 1
ATOM 634 C C . HIS A 1 85 ? -2.974 -9.546 2.444 1.00 93.19 85 HIS A C 1
ATOM 636 O O . HIS A 1 85 ? -1.912 -10.127 2.665 1.00 93.19 85 HIS A O 1
ATOM 642 N N . VAL A 1 86 ? -3.604 -8.817 3.368 1.00 90.75 86 VAL A N 1
ATOM 643 C CA . VAL A 1 86 ? -3.108 -8.621 4.742 1.00 90.75 86 VAL A CA 1
ATOM 644 C C . VAL A 1 86 ? -4.239 -8.559 5.767 1.00 90.75 86 VAL A C 1
ATOM 646 O O . VAL A 1 86 ? -5.375 -8.221 5.441 1.00 90.75 86 VAL A O 1
ATOM 649 N N . ASN A 1 87 ? -3.896 -8.802 7.035 1.00 91.69 87 ASN A N 1
ATOM 650 C CA . ASN A 1 87 ? -4.806 -8.717 8.181 1.00 91.69 87 ASN A CA 1
ATOM 651 C C . ASN A 1 87 ? -4.324 -7.623 9.154 1.00 91.69 87 ASN A C 1
ATOM 653 O O . ASN A 1 87 ? -3.650 -7.938 10.132 1.00 91.69 87 ASN A O 1
ATOM 657 N N . PRO A 1 88 ? -4.614 -6.336 8.894 1.00 82.31 88 PRO A N 1
ATOM 658 C CA . PRO A 1 88 ? -4.095 -5.217 9.691 1.00 82.31 88 PRO A CA 1
ATOM 659 C C . PRO A 1 88 ? -4.762 -5.041 11.065 1.00 82.31 88 PRO A C 1
ATOM 661 O O . PRO A 1 88 ? -4.364 -4.165 11.825 1.00 82.31 88 PRO A O 1
ATOM 664 N N . GLY A 1 89 ? -5.810 -5.812 11.375 1.00 69.06 89 GLY A N 1
ATOM 665 C CA . GLY A 1 89 ? -6.467 -5.806 12.686 1.00 69.06 89 GLY A CA 1
ATOM 666 C C . GLY A 1 89 ? -5.749 -6.603 13.786 1.00 69.06 89 GLY A C 1
ATOM 667 O O . GLY A 1 89 ? -6.289 -6.678 14.890 1.00 69.06 89 GLY A O 1
ATOM 668 N N . GLN A 1 90 ? -4.597 -7.223 13.491 1.00 58.50 90 GLN A N 1
ATOM 669 C CA . GLN A 1 90 ? -3.785 -7.994 14.445 1.00 58.50 90 GLN A CA 1
ATOM 670 C C . GLN A 1 90 ? -2.559 -7.224 14.932 1.00 58.50 90 GLN A C 1
ATOM 672 O O . GLN A 1 90 ? -1.931 -6.526 14.107 1.00 58.50 90 GLN A O 1
#